Protein AF-A0A5B0FJF4-F1 (afdb_monomer_lite)

Sequence (68 aa):
MANQALTEQDETIKAFFRTDGASEMVESLHYMVESFLFSTDLENITPEMRVHIVNQLGVATLLAKLGK

Radius of gyration: 14.88 Å; chains: 1; bounding box: 33×25×34 Å

pLDDT: mean 79.26, std 9.73, range [49.12, 90.81]

Secondary structure (DSSP, 8-state):
-HHHHHHHHHHHHHHHHHHS-HHHHHHHHHHHHHHHHTSTT--S--HHHHHHHHHHHHHHHHHHHHT-

Foldseek 3Di:
DVVVVVVVVVVVVVVVVVPDQQLRVLVVVLVVLLVVLPDPPDPPADPVNSVVVNVVSVVVSVVSVVVD

Structure (mmCIF, N/CA/C/O backbone):
data_AF-A0A5B0FJF4-F1
#
_entry.id   AF-A0A5B0FJF4-F1
#
loop_
_atom_site.group_PDB
_atom_site.id
_atom_site.type_symbol
_atom_site.label_atom_id
_atom_site.label_alt_id
_atom_site.label_comp_id
_atom_site.label_asym_id
_atom_site.label_entity_id
_atom_site.label_seq_id
_atom_site.pdbx_PDB_ins_code
_atom_site.Cartn_x
_atom_site.Cartn_y
_atom_site.Cartn_z
_atom_site.occupancy
_atom_site.B_iso_or_equiv
_atom_site.auth_seq_id
_atom_site.auth_comp_id
_atom_site.auth_asym_id
_atom_site.auth_atom_id
_atom_site.pdbx_PDB_model_num
ATOM 1 N N . MET A 1 1 ? 15.230 -21.524 14.379 1.00 51.41 1 MET A N 1
ATOM 2 C CA . MET A 1 1 ? 15.607 -20.160 13.949 1.00 51.41 1 MET A CA 1
ATOM 3 C C . MET A 1 1 ? 14.589 -19.565 12.971 1.00 51.41 1 MET A C 1
ATOM 5 O O . MET A 1 1 ? 13.996 -18.564 13.331 1.00 51.41 1 MET A O 1
ATOM 9 N N . ALA A 1 2 ? 14.267 -20.194 11.829 1.00 58.44 2 ALA A N 1
ATOM 10 C CA . ALA A 1 2 ? 13.254 -19.673 10.884 1.00 58.44 2 ALA A CA 1
ATOM 11 C C . ALA A 1 2 ? 11.841 -19.469 11.483 1.00 58.44 2 ALA A C 1
ATOM 13 O O . ALA A 1 2 ? 11.170 -18.491 11.180 1.00 58.44 2 ALA A O 1
ATOM 14 N N . ASN A 1 3 ? 11.414 -20.360 12.384 1.00 64.69 3 ASN A N 1
ATOM 15 C CA . ASN A 1 3 ? 10.083 -20.292 13.000 1.00 64.69 3 ASN A CA 1
ATOM 16 C C . ASN A 1 3 ? 9.923 -19.108 13.976 1.00 64.69 3 ASN A C 1
ATOM 18 O O . ASN A 1 3 ? 8.820 -18.635 14.216 1.00 64.69 3 ASN A O 1
ATOM 22 N N . GLN A 1 4 ? 11.034 -18.625 14.536 1.00 71.88 4 GLN A N 1
ATOM 23 C CA . GLN A 1 4 ? 11.040 -17.557 15.537 1.00 71.88 4 GLN A CA 1
ATOM 24 C C . GLN A 1 4 ? 10.938 -16.186 14.857 1.00 71.88 4 GLN A C 1
ATOM 26 O O . GLN A 1 4 ? 10.099 -15.383 15.241 1.00 71.88 4 GLN A O 1
ATOM 31 N N . ALA A 1 5 ? 11.665 -16.001 13.748 1.00 74.31 5 ALA A N 1
ATOM 32 C CA . ALA A 1 5 ? 11.546 -14.827 12.884 1.00 74.31 5 ALA A CA 1
ATOM 33 C C . ALA A 1 5 ? 10.140 -14.679 12.267 1.00 74.31 5 ALA A C 1
ATOM 35 O O . ALA A 1 5 ? 9.606 -13.577 12.211 1.00 74.31 5 ALA A O 1
ATOM 36 N N . LEU A 1 6 ? 9.508 -15.786 11.854 1.00 73.50 6 LEU A N 1
ATOM 37 C CA . LEU A 1 6 ? 8.120 -15.769 11.363 1.00 73.50 6 LEU A CA 1
ATOM 38 C C . LEU A 1 6 ? 7.117 -15.381 12.457 1.00 73.50 6 LEU A C 1
ATOM 40 O O . LEU A 1 6 ? 6.147 -14.682 12.181 1.00 73.50 6 LEU A O 1
ATOM 44 N N . THR A 1 7 ? 7.364 -15.812 13.696 1.00 79.00 7 THR A N 1
ATOM 45 C CA . THR A 1 7 ? 6.502 -15.482 14.838 1.00 79.00 7 THR A CA 1
ATOM 46 C C . THR A 1 7 ? 6.627 -14.001 15.209 1.00 79.00 7 THR A C 1
ATOM 48 O O . THR A 1 7 ? 5.620 -13.333 15.404 1.00 79.00 7 THR A O 1
ATOM 51 N N . GLU A 1 8 ? 7.845 -13.456 15.228 1.00 80.31 8 GLU A N 1
ATOM 52 C CA . GLU A 1 8 ? 8.088 -12.025 15.473 1.00 80.31 8 GLU A CA 1
ATOM 53 C C . GLU A 1 8 ? 7.472 -11.134 14.385 1.00 80.31 8 GLU A C 1
ATOM 55 O O . GLU A 1 8 ? 6.919 -10.070 14.674 1.00 80.31 8 GLU A O 1
ATOM 60 N N . GLN A 1 9 ? 7.517 -11.583 13.130 1.00 74.56 9 GLN A N 1
ATOM 61 C CA . GLN A 1 9 ? 6.897 -10.878 12.015 1.00 74.56 9 GLN A CA 1
ATOM 62 C C . GLN A 1 9 ? 5.365 -10.864 12.140 1.00 74.56 9 GLN A C 1
ATOM 64 O O . GLN A 1 9 ? 4.748 -9.815 11.970 1.00 74.56 9 GLN A O 1
ATOM 69 N N . ASP A 1 10 ? 4.756 -11.996 12.501 1.00 76.12 10 ASP A N 1
ATOM 70 C CA . ASP A 1 10 ? 3.312 -12.109 12.745 1.00 76.12 10 ASP A CA 1
ATOM 71 C C . ASP A 1 10 ? 2.852 -11.244 13.933 1.00 76.12 10 ASP A C 1
ATOM 73 O O . ASP A 1 10 ? 1.836 -10.552 13.840 1.00 76.12 10 ASP A O 1
ATOM 77 N N . GLU A 1 11 ? 3.616 -11.198 15.028 1.00 80.75 11 GLU A N 1
ATOM 78 C CA . GLU A 1 11 ? 3.311 -10.311 16.158 1.00 80.75 11 GLU A CA 1
ATOM 79 C C . GLU A 1 11 ? 3.435 -8.831 15.794 1.0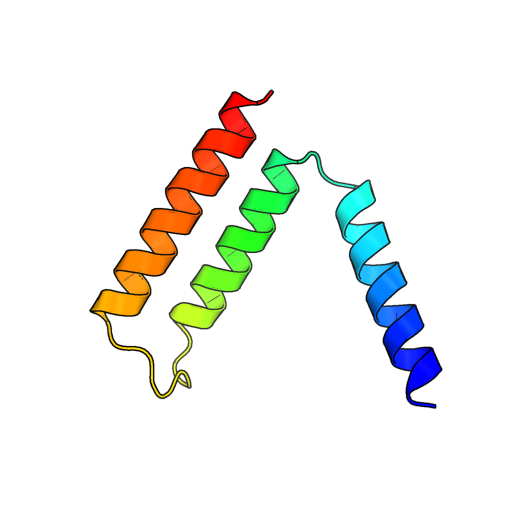0 80.75 11 GLU A C 1
ATOM 81 O O . GLU A 1 11 ? 2.584 -8.030 16.186 1.00 80.75 11 GLU A O 1
ATOM 86 N N . THR A 1 12 ? 4.434 -8.469 14.989 1.00 77.12 12 THR A N 1
ATOM 87 C CA . THR A 1 12 ? 4.608 -7.097 14.491 1.00 77.12 12 THR A CA 1
ATOM 88 C C . THR A 1 12 ? 3.432 -6.683 13.608 1.00 77.12 12 THR A C 1
ATOM 90 O O . THR A 1 12 ? 2.871 -5.603 13.786 1.00 77.12 12 THR A O 1
ATOM 93 N N . ILE A 1 13 ? 3.003 -7.567 12.704 1.00 71.12 13 ILE A N 1
ATOM 94 C CA . ILE A 1 13 ? 1.835 -7.359 11.842 1.00 71.12 13 ILE A CA 1
ATOM 95 C C . ILE A 1 13 ? 0.562 -7.205 12.688 1.00 71.12 13 ILE A C 1
ATOM 97 O O . ILE A 1 13 ? -0.228 -6.288 12.472 1.00 71.12 13 ILE A O 1
ATOM 101 N N . LYS A 1 14 ? 0.368 -8.053 13.704 1.00 70.00 14 LYS A N 1
ATOM 102 C CA . LYS A 1 14 ? -0.785 -7.968 14.615 1.00 70.00 14 LYS A CA 1
ATOM 103 C C . LYS A 1 14 ? -0.782 -6.700 15.463 1.00 70.00 14 LYS A C 1
ATOM 105 O O . LYS A 1 14 ? -1.849 -6.143 15.707 1.00 70.00 14 LYS A O 1
ATOM 110 N N . ALA A 1 15 ? 0.380 -6.259 15.936 1.00 71.56 15 ALA A N 1
ATOM 111 C CA . ALA A 1 15 ? 0.516 -5.032 16.715 1.00 71.56 15 ALA A CA 1
ATOM 112 C C . ALA A 1 15 ? 0.227 -3.795 15.854 1.00 71.56 15 ALA A C 1
ATOM 114 O O . ALA A 1 15 ? -0.544 -2.928 16.263 1.00 71.56 15 ALA A O 1
ATOM 115 N N . PHE A 1 16 ? 0.752 -3.767 14.628 1.00 63.91 16 PHE A N 1
ATOM 116 C CA . PHE A 1 16 ? 0.428 -2.756 13.622 1.00 63.91 16 PHE A CA 1
ATOM 117 C C . PHE A 1 16 ? -1.091 -2.668 13.400 1.00 63.91 16 PHE A C 1
ATOM 119 O O . PHE A 1 16 ? -1.692 -1.605 13.528 1.00 63.91 16 PHE A O 1
ATOM 126 N N . PHE A 1 17 ? -1.746 -3.819 13.232 1.00 62.56 17 PHE A N 1
ATOM 127 C CA . PHE A 1 17 ? -3.189 -3.910 13.025 1.00 62.56 17 PHE A CA 1
ATOM 128 C C . PHE A 1 17 ? -4.067 -3.719 14.284 1.00 62.56 17 PHE A C 1
ATOM 130 O O . PHE A 1 17 ? -5.291 -3.780 14.203 1.00 62.56 17 PHE A O 1
ATOM 137 N N . ARG A 1 18 ? -3.490 -3.501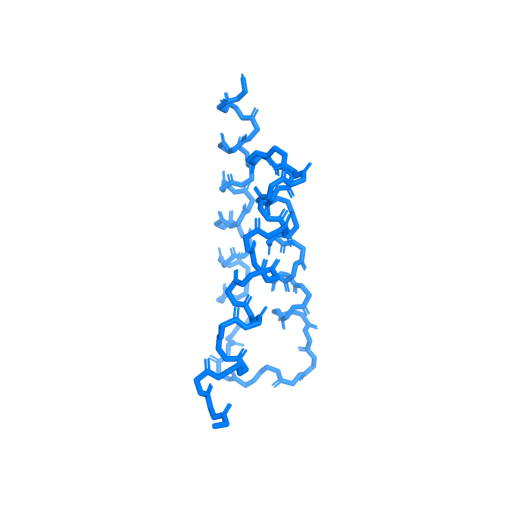 15.468 1.00 66.06 18 ARG A N 1
ATOM 138 C CA . ARG A 1 18 ? -4.258 -3.193 16.691 1.00 66.06 18 ARG A CA 1
ATOM 139 C C . ARG A 1 18 ? -4.346 -1.704 16.998 1.00 66.06 18 ARG A C 1
ATOM 141 O O . ARG A 1 18 ? -5.161 -1.325 17.835 1.00 66.06 18 ARG A O 1
ATOM 148 N N . THR A 1 19 ? -3.500 -0.896 16.371 1.00 60.00 19 THR A N 1
ATOM 149 C CA . THR A 1 19 ? -3.322 0.519 16.730 1.00 60.00 19 THR A CA 1
ATOM 150 C C . THR A 1 19 ? -4.186 1.437 15.865 1.00 60.00 19 THR A C 1
ATOM 152 O O . THR A 1 19 ? -4.669 2.454 16.353 1.00 60.00 19 THR A O 1
ATOM 155 N N . ASP A 1 20 ? -4.464 1.003 14.635 1.00 62.16 20 ASP A N 1
ATOM 156 C CA . ASP A 1 20 ? -5.079 1.801 13.581 1.00 62.16 20 ASP A CA 1
ATOM 157 C C . ASP A 1 20 ? -6.460 1.241 13.200 1.00 62.16 20 ASP A C 1
ATOM 159 O O . ASP A 1 20 ? -6.649 0.028 13.054 1.00 62.16 20 ASP A O 1
ATOM 163 N N . GLY A 1 21 ? -7.449 2.116 13.014 1.00 74.25 21 GLY A N 1
ATOM 164 C CA . GLY A 1 21 ? -8.742 1.740 12.447 1.00 74.25 21 GLY A CA 1
ATOM 165 C C . GLY A 1 21 ? -8.585 1.180 11.029 1.00 74.25 21 GLY A C 1
ATOM 166 O O . GLY A 1 21 ? -7.625 1.488 10.329 1.00 74.25 21 GLY A O 1
ATOM 167 N N . ALA A 1 22 ? -9.555 0.392 10.551 1.00 74.19 22 ALA A N 1
ATOM 168 C CA . ALA A 1 22 ? -9.471 -0.254 9.233 1.00 74.19 22 ALA A CA 1
ATOM 169 C C . ALA A 1 22 ? -9.119 0.719 8.085 1.00 74.19 22 ALA A C 1
ATOM 171 O O . ALA A 1 22 ? -8.394 0.354 7.164 1.00 74.19 22 ALA A O 1
ATOM 172 N N . SER A 1 23 ? -9.575 1.976 8.150 1.00 77.81 23 SER A N 1
ATOM 173 C CA . SER A 1 23 ? -9.197 3.004 7.172 1.00 77.81 23 SER A CA 1
ATOM 174 C C . SER A 1 23 ? -7.717 3.403 7.252 1.00 77.81 23 SER A C 1
ATOM 176 O O . SER A 1 23 ? -7.088 3.545 6.211 1.00 77.81 23 SER A O 1
ATOM 178 N N . GLU A 1 24 ? -7.162 3.558 8.455 1.00 79.75 24 GLU A N 1
ATOM 179 C CA . GLU A 1 24 ? -5.759 3.944 8.697 1.00 79.75 24 GLU A CA 1
ATOM 180 C C . GLU A 1 24 ? -4.795 2.818 8.281 1.00 79.75 24 GLU A C 1
ATOM 182 O O . GLU A 1 24 ? -3.762 3.061 7.654 1.00 79.75 24 GLU A O 1
ATOM 187 N N . MET A 1 25 ? -5.189 1.559 8.505 1.00 81.69 25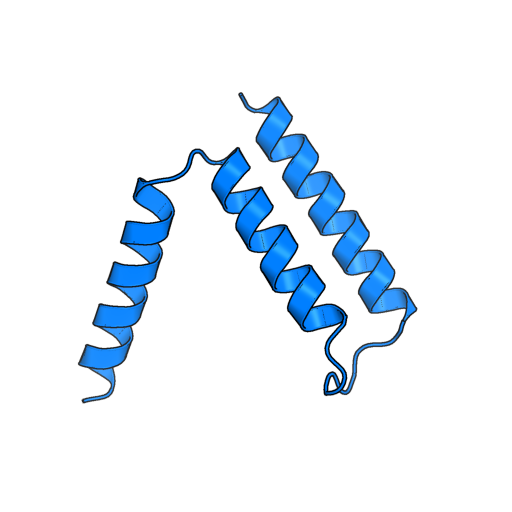 MET A N 1
ATOM 188 C CA . MET A 1 25 ? -4.460 0.397 7.991 1.00 81.69 25 MET A CA 1
ATOM 189 C C . MET A 1 25 ? -4.392 0.384 6.464 1.00 81.69 25 MET A C 1
ATOM 191 O O . MET A 1 25 ? -3.338 0.139 5.878 1.00 81.69 25 MET A O 1
ATOM 195 N N . VAL A 1 26 ? -5.535 0.610 5.810 1.00 84.50 26 VAL A N 1
ATOM 196 C CA . VAL A 1 26 ? -5.633 0.588 4.348 1.00 84.50 26 VAL A CA 1
ATOM 197 C C . VAL A 1 26 ? -4.886 1.775 3.744 1.00 84.50 26 VAL A C 1
ATOM 199 O O . VAL A 1 26 ? -4.267 1.618 2.697 1.00 84.50 26 VAL A O 1
ATOM 202 N N . GLU A 1 27 ? -4.874 2.936 4.402 1.00 84.12 27 GLU A N 1
ATOM 203 C CA . GLU A 1 27 ? -4.030 4.073 4.011 1.00 84.12 27 GLU A CA 1
ATOM 204 C C . GLU A 1 27 ? -2.539 3.749 4.115 1.00 84.12 27 GLU A C 1
ATOM 206 O O . GLU A 1 27 ? -1.785 4.009 3.178 1.00 84.12 27 GLU A O 1
ATOM 211 N N . SER A 1 28 ? -2.111 3.121 5.208 1.00 84.06 28 SER A N 1
ATOM 212 C CA . SER A 1 28 ? -0.711 2.730 5.375 1.00 84.06 28 SER A CA 1
ATOM 213 C C . SER A 1 28 ? -0.280 1.685 4.340 1.00 84.06 28 SER A C 1
ATOM 215 O O . SER A 1 28 ? 0.804 1.782 3.764 1.00 84.06 28 SER A O 1
ATOM 217 N N . LEU A 1 29 ? -1.145 0.707 4.046 1.00 84.44 29 LEU A N 1
ATOM 218 C CA . LEU A 1 29 ? -0.921 -0.276 2.981 1.00 84.44 29 LEU A CA 1
ATOM 219 C C . LEU A 1 29 ? -0.857 0.382 1.602 1.00 84.44 29 LEU A C 1
ATOM 221 O O . LEU A 1 29 ? 0.027 0.048 0.817 1.00 84.44 29 LEU A O 1
ATOM 225 N N . HIS A 1 30 ? -1.745 1.337 1.324 1.00 87.25 30 HIS A N 1
ATOM 226 C CA . HIS A 1 30 ? -1.714 2.117 0.090 1.00 87.25 30 HIS A CA 1
ATOM 227 C C . HIS A 1 30 ? -0.353 2.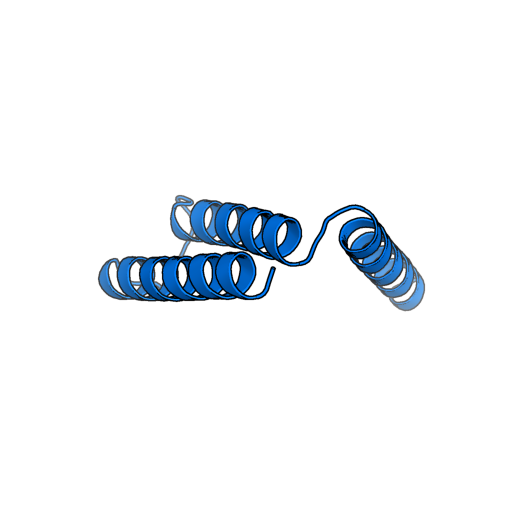800 -0.069 1.00 87.25 30 HIS A C 1
ATOM 229 O O . HIS A 1 30 ? 0.316 2.593 -1.079 1.00 87.25 30 HIS A O 1
ATOM 235 N N . TYR A 1 31 ? 0.099 3.529 0.954 1.00 86.31 31 TYR A N 1
ATOM 236 C CA . TYR A 1 31 ? 1.370 4.248 0.924 1.00 86.31 31 TYR A CA 1
ATOM 237 C C . TYR A 1 31 ? 2.577 3.326 0.688 1.00 86.31 31 TYR A C 1
ATOM 239 O O . TYR A 1 31 ? 3.459 3.641 -0.116 1.00 86.31 31 TYR A O 1
ATOM 247 N N . MET A 1 32 ? 2.618 2.166 1.352 1.00 86.06 32 MET A N 1
ATOM 248 C CA . MET A 1 32 ? 3.698 1.190 1.170 1.00 86.06 32 MET A CA 1
ATOM 249 C C . MET A 1 32 ? 3.716 0.609 -0.246 1.00 86.06 32 MET A C 1
ATOM 251 O O . MET A 1 32 ? 4.785 0.497 -0.849 1.00 86.06 32 MET A O 1
ATOM 255 N N . VAL A 1 33 ? 2.549 0.255 -0.790 1.00 87.00 33 VAL A N 1
ATOM 256 C CA . VAL A 1 33 ?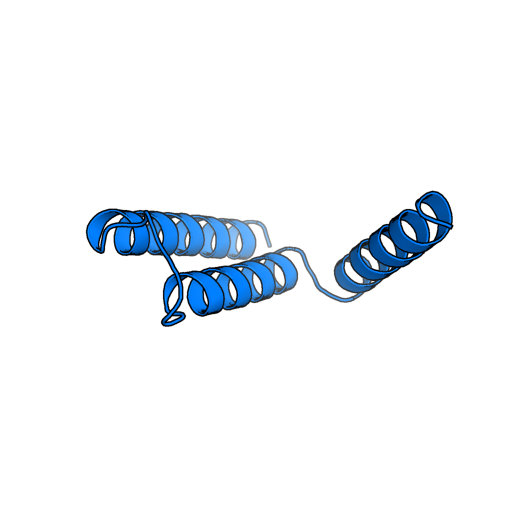 2.468 -0.324 -2.135 1.00 87.00 33 VAL A CA 1
ATOM 257 C C . VAL A 1 33 ? 2.786 0.722 -3.202 1.00 87.00 33 VAL A C 1
ATOM 259 O O . VAL A 1 33 ? 3.532 0.409 -4.124 1.00 87.00 33 VAL A O 1
ATOM 262 N N . GLU A 1 34 ? 2.318 1.966 -3.067 1.00 85.81 34 GLU A N 1
ATOM 263 C CA . GLU A 1 34 ? 2.740 3.059 -3.954 1.00 85.81 34 GLU A CA 1
ATOM 264 C C .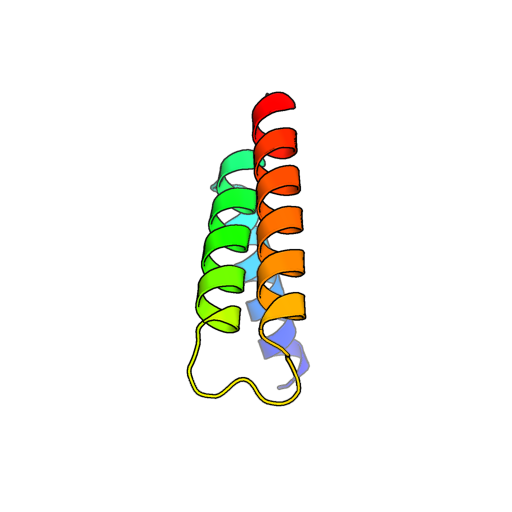 GLU A 1 34 ? 4.258 3.255 -3.909 1.00 85.81 34 GLU A C 1
ATOM 266 O O . GLU A 1 34 ? 4.912 3.246 -4.951 1.00 85.81 34 GLU A O 1
ATOM 271 N N . SER A 1 35 ? 4.838 3.352 -2.712 1.00 86.44 35 SER A N 1
ATOM 272 C CA . SER A 1 35 ? 6.284 3.538 -2.543 1.00 86.44 35 SER A CA 1
ATOM 273 C C . SER A 1 35 ? 7.092 2.413 -3.198 1.00 86.44 35 SER A C 1
ATOM 275 O O . SER A 1 35 ? 8.104 2.670 -3.848 1.00 86.44 35 SER A O 1
ATOM 277 N N . PHE A 1 36 ? 6.625 1.165 -3.083 1.00 84.62 36 PHE A N 1
ATOM 278 C CA . PHE A 1 36 ? 7.232 0.019 -3.757 1.00 84.62 36 PHE A CA 1
ATOM 279 C C . PHE A 1 36 ? 7.088 0.111 -5.281 1.00 84.62 36 PHE A C 1
ATOM 281 O O . PHE A 1 36 ? 8.075 -0.034 -6.003 1.00 84.62 36 PHE A O 1
ATOM 288 N N . LEU A 1 37 ? 5.885 0.416 -5.780 1.00 84.81 37 LEU A N 1
ATOM 289 C CA . LEU A 1 37 ? 5.605 0.527 -7.213 1.00 84.81 37 LEU A CA 1
ATOM 290 C C . LEU A 1 37 ? 6.407 1.639 -7.895 1.00 84.81 37 LEU A C 1
ATOM 292 O O . LEU A 1 37 ? 6.743 1.504 -9.070 1.00 84.81 37 LEU A O 1
ATOM 296 N N . PHE A 1 38 ? 6.715 2.723 -7.185 1.00 82.12 38 PHE A N 1
ATOM 297 C CA . PHE A 1 38 ? 7.503 3.847 -7.697 1.00 82.12 38 PHE A CA 1
ATOM 298 C C . PHE A 1 38 ? 8.999 3.765 -7.364 1.00 82.12 38 PHE A C 1
ATOM 300 O O . PHE A 1 38 ? 9.748 4.676 -7.716 1.00 82.12 38 PHE A O 1
ATOM 307 N N . SER A 1 39 ? 9.462 2.673 -6.749 1.00 86.19 39 SER A N 1
ATOM 308 C CA . SER A 1 39 ? 10.895 2.430 -6.572 1.00 86.19 39 SER A CA 1
ATOM 309 C C . SER A 1 39 ? 11.593 2.157 -7.914 1.00 86.19 39 SER A C 1
ATOM 311 O O . SER A 1 39 ? 10.980 1.716 -8.894 1.00 86.19 39 SER A O 1
ATOM 313 N N . THR A 1 40 ? 12.891 2.460 -7.976 1.00 72.38 40 THR A N 1
ATOM 314 C CA . THR A 1 40 ? 13.706 2.356 -9.199 1.00 72.38 40 THR A CA 1
ATOM 315 C C . THR A 1 40 ? 13.996 0.921 -9.624 1.00 72.38 40 THR A C 1
ATOM 317 O O . THR A 1 40 ? 14.310 0.696 -10.790 1.00 72.38 40 THR A O 1
ATOM 320 N N . ASP A 1 41 ? 13.834 -0.042 -8.717 1.00 77.62 41 ASP A N 1
ATOM 321 C CA . ASP A 1 41 ? 14.360 -1.403 -8.877 1.00 77.62 41 ASP A CA 1
ATOM 322 C C . ASP A 1 41 ? 13.256 -2.421 -9.218 1.00 77.62 41 ASP A C 1
ATOM 324 O O . ASP A 1 41 ? 13.427 -3.632 -9.078 1.00 77.62 41 ASP A O 1
ATOM 328 N N . LEU A 1 42 ? 12.090 -1.936 -9.662 1.00 79.38 42 LEU A N 1
ATOM 329 C CA . LEU A 1 42 ? 10.965 -2.790 -10.028 1.00 79.38 42 LEU A CA 1
ATOM 330 C C . LEU A 1 42 ? 11.100 -3.319 -11.459 1.00 79.38 42 LEU A C 1
ATOM 332 O O . LEU A 1 42 ? 10.744 -2.652 -12.435 1.00 79.38 42 LEU A O 1
ATOM 336 N N . GLU A 1 43 ? 11.566 -4.556 -11.574 1.00 81.75 43 GLU A N 1
ATOM 337 C CA . GLU A 1 43 ? 11.530 -5.314 -12.821 1.00 81.75 43 GLU A CA 1
ATOM 338 C C . GLU A 1 43 ? 10.145 -5.949 -13.046 1.00 81.75 43 GLU A C 1
ATOM 340 O O . GLU A 1 43 ? 9.408 -6.246 -12.106 1.00 81.75 43 GLU A O 1
ATOM 345 N N . ASN A 1 44 ? 9.785 -6.193 -14.310 1.00 84.25 44 ASN A N 1
ATOM 346 C CA . ASN A 1 44 ? 8.563 -6.906 -14.722 1.00 84.25 44 ASN A CA 1
ATOM 347 C C . ASN A 1 44 ? 7.216 -6.217 -14.426 1.00 84.25 44 ASN A C 1
ATOM 349 O O . ASN A 1 44 ? 6.169 -6.849 -14.565 1.00 84.25 44 ASN A O 1
ATOM 353 N N . ILE A 1 45 ? 7.207 -4.925 -14.080 1.00 86.06 45 ILE A N 1
ATOM 354 C CA . ILE A 1 45 ? 5.974 -4.133 -13.964 1.00 86.06 45 ILE A CA 1
ATOM 355 C C . ILE A 1 45 ? 5.992 -2.977 -14.961 1.00 86.06 45 ILE A C 1
ATOM 357 O O . ILE A 1 45 ? 6.803 -2.049 -14.862 1.00 86.06 45 ILE A O 1
ATOM 361 N N . THR A 1 46 ? 5.049 -3.013 -15.906 1.00 89.69 46 THR A N 1
ATOM 362 C CA . THR A 1 46 ? 4.876 -1.931 -16.879 1.00 89.69 46 THR A CA 1
ATOM 363 C C . THR A 1 46 ? 4.272 -0.685 -16.218 1.00 89.69 46 THR A C 1
ATOM 365 O O . THR A 1 46 ? 3.617 -0.788 -15.172 1.00 89.69 46 THR A O 1
ATOM 368 N N . PRO A 1 47 ? 4.453 0.511 -16.801 1.00 87.25 47 PRO A N 1
ATOM 369 C CA . PRO A 1 47 ? 3.806 1.726 -16.306 1.00 87.25 47 PRO A CA 1
ATOM 370 C C . PRO A 1 47 ? 2.280 1.594 -16.178 1.00 87.25 47 PRO A C 1
ATOM 372 O O . PRO A 1 47 ? 1.700 2.039 -15.189 1.00 87.25 47 PRO A O 1
ATOM 375 N N . GLU A 1 48 ? 1.625 0.922 -17.127 1.00 90.62 48 GLU A N 1
ATOM 376 C CA . GLU A 1 48 ? 0.175 0.700 -17.127 1.00 90.62 48 GLU A CA 1
ATOM 377 C C . GLU A 1 48 ? -0.263 -0.176 -15.951 1.00 90.62 48 GLU A C 1
ATOM 379 O O . GLU A 1 48 ? -1.277 0.109 -15.311 1.00 90.62 48 GLU A O 1
ATOM 384 N N . MET A 1 49 ? 0.521 -1.210 -15.620 1.00 89.62 49 MET A N 1
ATOM 385 C CA . MET A 1 49 ? 0.273 -2.049 -14.447 1.00 89.62 49 MET A CA 1
ATOM 386 C C . MET A 1 49 ? 0.375 -1.238 -13.151 1.00 89.62 49 MET A C 1
ATOM 388 O O . MET A 1 49 ? -0.479 -1.398 -12.282 1.00 89.62 49 MET A O 1
ATOM 392 N N . ARG A 1 50 ? 1.354 -0.323 -13.027 1.00 89.62 50 ARG A N 1
ATOM 393 C CA . ARG A 1 50 ? 1.465 0.563 -11.847 1.00 89.62 50 ARG A CA 1
ATOM 394 C C . ARG A 1 50 ? 0.222 1.423 -11.690 1.00 89.62 50 ARG A C 1
ATOM 396 O O . ARG A 1 50 ? -0.380 1.424 -10.623 1.00 89.62 50 ARG A O 1
ATOM 403 N N . VAL A 1 51 ? -0.188 2.103 -12.762 1.00 87.88 51 VAL A N 1
ATOM 404 C CA . VAL A 1 51 ? -1.382 2.961 -12.756 1.00 87.88 51 VAL A CA 1
ATOM 405 C C . VAL A 1 51 ? -2.623 2.156 -12.379 1.00 87.88 51 VAL A C 1
ATOM 407 O O . VAL A 1 51 ? -3.428 2.602 -11.563 1.00 87.88 51 VAL A O 1
ATOM 410 N N . HIS A 1 52 ? -2.772 0.949 -12.929 1.00 90.81 52 HIS A N 1
ATOM 411 C CA . HIS A 1 52 ? -3.894 0.083 -12.590 1.00 90.81 52 HIS A CA 1
ATOM 412 C C . HIS A 1 52 ? -3.907 -0.295 -11.101 1.00 90.81 52 HIS A C 1
ATOM 414 O O . HIS A 1 52 ? -4.949 -0.168 -10.461 1.00 90.81 52 HIS A O 1
ATOM 420 N N . ILE A 1 53 ? -2.767 -0.712 -10.539 1.00 89.69 53 ILE A N 1
ATOM 421 C CA . ILE A 1 53 ? -2.670 -1.111 -9.127 1.00 89.69 53 ILE A CA 1
ATOM 422 C C . ILE A 1 53 ? -2.962 0.077 -8.201 1.00 89.69 53 ILE A C 1
ATOM 424 O O . ILE A 1 53 ? -3.765 -0.064 -7.281 1.00 89.69 53 ILE A O 1
ATOM 428 N N . VAL A 1 54 ? -2.393 1.255 -8.473 1.00 86.88 54 VAL A N 1
ATOM 429 C CA . VAL A 1 54 ? -2.655 2.479 -7.690 1.00 86.88 54 VAL A CA 1
ATOM 430 C C . VAL A 1 54 ? -4.139 2.846 -7.711 1.00 86.88 54 VAL A C 1
ATOM 432 O O . VAL A 1 54 ? -4.729 3.124 -6.669 1.00 86.88 54 VAL A O 1
ATOM 435 N N . ASN A 1 55 ? -4.792 2.753 -8.871 1.00 89.62 55 ASN A N 1
ATOM 436 C CA . ASN A 1 55 ? -6.228 3.012 -8.967 1.00 89.62 55 ASN A CA 1
ATOM 437 C C . ASN A 1 55 ? -7.057 2.025 -8.126 1.00 89.62 55 ASN A C 1
ATOM 439 O O . ASN A 1 55 ? -8.002 2.441 -7.455 1.00 89.62 55 ASN A O 1
ATOM 443 N N . GLN A 1 56 ? -6.705 0.733 -8.121 1.00 90.31 56 GLN A N 1
ATOM 444 C CA . GLN A 1 56 ? -7.383 -0.263 -7.277 1.00 90.31 56 GLN A CA 1
ATOM 445 C C . GLN A 1 56 ? -7.176 0.014 -5.781 1.00 90.31 56 GLN A C 1
ATOM 447 O O . GLN A 1 56 ? -8.122 -0.099 -5.000 1.00 90.31 56 GLN A O 1
ATOM 452 N N . LEU A 1 57 ? -5.973 0.438 -5.381 1.00 88.06 57 LEU A N 1
ATOM 453 C CA . LEU A 1 57 ? -5.690 0.851 -4.004 1.00 88.06 57 LEU A CA 1
ATOM 454 C C . LEU A 1 57 ? -6.511 2.079 -3.604 1.00 88.06 57 LEU A C 1
ATOM 456 O O . LEU A 1 57 ? -7.093 2.089 -2.522 1.00 88.06 57 LEU A O 1
ATOM 460 N N . GLY A 1 58 ? -6.646 3.070 -4.489 1.00 86.25 58 GLY A N 1
ATOM 461 C CA . GLY A 1 58 ? -7.505 4.234 -4.266 1.00 86.25 58 GLY A CA 1
ATOM 462 C C . GLY A 1 58 ? -8.965 3.857 -4.003 1.00 86.25 58 GLY A C 1
ATOM 463 O O . GLY A 1 58 ? -9.581 4.378 -3.070 1.00 86.25 58 GLY A O 1
ATOM 464 N N . VAL A 1 59 ? -9.508 2.900 -4.764 1.00 89.69 59 VAL A N 1
ATOM 465 C CA . VAL A 1 59 ? -10.864 2.369 -4.539 1.00 89.69 59 VAL A CA 1
ATOM 466 C C . VAL A 1 59 ? -10.959 1.641 -3.195 1.00 89.69 59 VAL A C 1
ATOM 468 O O . VAL A 1 59 ? -11.908 1.874 -2.446 1.00 89.69 59 VAL A O 1
ATOM 471 N N . ALA A 1 60 ? -9.976 0.806 -2.848 1.00 84.56 60 ALA A N 1
ATOM 472 C CA . ALA A 1 60 ? -9.947 0.103 -1.566 1.00 84.56 60 ALA A CA 1
ATOM 473 C C . ALA A 1 60 ? -9.893 1.076 -0.373 1.00 84.56 60 ALA A C 1
ATOM 475 O O . ALA A 1 60 ? -10.648 0.915 0.586 1.00 84.56 60 ALA A O 1
ATOM 476 N N . THR A 1 61 ? -9.070 2.127 -0.453 1.00 83.81 61 THR A N 1
ATOM 477 C CA . THR A 1 61 ? -9.007 3.196 0.555 1.00 83.81 61 THR A CA 1
ATOM 478 C C . THR A 1 61 ? -10.335 3.938 0.675 1.00 83.81 61 THR A C 1
ATOM 480 O O . THR A 1 61 ? -10.787 4.202 1.789 1.00 83.81 61 THR A O 1
ATOM 483 N N . LEU A 1 62 ? -10.991 4.251 -0.446 1.00 84.44 62 LEU A N 1
ATOM 484 C CA . LEU A 1 62 ? -12.302 4.897 -0.435 1.00 84.44 62 LEU A CA 1
ATOM 485 C C . LEU A 1 62 ? -13.352 4.021 0.264 1.00 84.44 62 LEU A C 1
ATOM 487 O O . LEU A 1 62 ? -14.050 4.501 1.153 1.00 84.44 62 LEU A O 1
ATOM 491 N N . LEU A 1 63 ? -13.431 2.733 -0.082 1.00 83.69 63 LEU A N 1
ATOM 492 C CA . LEU A 1 63 ? -14.355 1.785 0.552 1.00 83.69 63 LEU A CA 1
ATOM 493 C C . LEU A 1 63 ? -14.083 1.641 2.054 1.00 83.69 63 LEU A C 1
ATOM 495 O O . LEU A 1 63 ? -15.018 1.667 2.852 1.00 83.69 63 LEU A O 1
ATOM 499 N N . ALA A 1 64 ? -12.812 1.561 2.453 1.00 81.94 64 ALA A N 1
ATOM 500 C CA . ALA A 1 64 ? -12.417 1.474 3.856 1.00 81.94 64 ALA A CA 1
ATOM 501 C C . ALA A 1 64 ? -12.778 2.732 4.662 1.00 81.94 64 ALA A C 1
ATOM 503 O O . ALA A 1 64 ? -12.979 2.646 5.871 1.00 81.94 64 ALA A O 1
ATOM 504 N N . LYS A 1 65 ? -12.863 3.902 4.016 1.00 78.62 65 LYS A N 1
ATOM 505 C CA . LYS A 1 65 ? -13.340 5.151 4.633 1.00 78.62 65 LYS A CA 1
ATOM 506 C C . LYS A 1 65 ? -14.863 5.245 4.693 1.00 78.62 65 LYS A C 1
ATOM 508 O O . LYS A 1 65 ? -15.376 5.850 5.624 1.00 78.62 65 LYS A O 1
ATOM 513 N N . LEU A 1 66 ? -15.567 4.669 3.717 1.00 80.50 66 LEU A N 1
ATOM 514 C CA . LEU A 1 66 ? -17.035 4.642 3.658 1.00 80.50 66 LEU A CA 1
ATOM 515 C C . LEU A 1 66 ? -17.660 3.605 4.600 1.00 80.50 66 LEU A C 1
ATOM 517 O O . LEU A 1 66 ? -18.813 3.756 4.979 1.00 80.50 66 LEU A O 1
ATOM 521 N N . GLY A 1 67 ? -16.918 2.554 4.960 1.00 64.56 67 GLY A N 1
ATOM 522 C CA . GLY A 1 67 ? -17.329 1.562 5.960 1.00 64.56 67 GLY A CA 1
ATOM 523 C C . GLY A 1 67 ? -17.208 2.031 7.418 1.00 64.56 67 GLY A C 1
ATOM 524 O O . GLY A 1 67 ? -17.347 1.197 8.312 1.00 64.56 67 GLY A O 1
ATOM 525 N N . LYS A 1 68 ? -16.907 3.318 7.646 1.00 49.12 68 LYS A N 1
ATOM 526 C CA . LYS A 1 68 ? -17.000 3.993 8.949 1.00 49.12 68 LYS A CA 1
ATOM 527 C C . LYS A 1 68 ? -18.425 4.479 9.200 1.00 49.12 68 LYS A C 1
ATOM 529 O O . LYS A 1 68 ? -19.009 5.080 8.273 1.00 49.12 68 LYS A O 1
#